Protein AF-A0A401GAH5-F1 (afdb_monomer_lite)

Radius of gyration: 29.58 Å; chains: 1; bounding box: 87×44×82 Å

Secondary structure (DSSP, 8-state):
----------------PPPPPPP------------------------------------------------------------------------HHHHHHHHHHHHHH-GGGGGGHHHHHHTT--SHHHHHHTTTS-HHHHHHHHHHTS---HHHHHHHHHHHHHHHHHHT-----

Organism: NCBI:txid139825

Foldseek 3Di:
DDDDDDDDDDDDPDDDDDDDDDDDDDDDDDDDDDDDDDDDDDDDDDDPDDDDDDDDDDDDDDDDDDDDDDDDDDDDDDDDPPPPPPVPPPPPPQDPQLLVQALVVCVVQPNVCNVLSVLCVQLVCRHPVSLLVLLVDDPVVSLCSCCPRSVDDPVVSVSSVVSNVVSVVVVVPPDDD

pLDDT: mean 72.67, std 20.19, range [45.38, 98.12]

Sequence (177 aa):
MHEEGHTPENNFRRKASLPADVQNPVKGSSTQSTASNTLASSLVRSSRIRRPSLKLRDGDPDHGQSTESLASNTSPSPGCSSCSRHPSSPTITSTSSDVRSLLDFLRSVCPLLMSAAGSMVEAGIKDEMCFRALAEWPARERDTLLLDEVRLTPFQLSLVRVVLGKMRKHENVIEID

Structure (mmCIF, N/CA/C/O backbone):
data_AF-A0A401GAH5-F1
#
_entry.id   AF-A0A401GAH5-F1
#
loop_
_atom_site.group_PDB
_atom_site.id
_atom_site.type_symbol
_atom_site.label_atom_id
_atom_site.label_alt_id
_atom_site.label_comp_id
_atom_site.label_asym_id
_atom_site.label_entity_id
_atom_site.label_seq_id
_atom_site.pdbx_PDB_ins_code
_atom_site.Cartn_x
_atom_site.Cartn_y
_atom_site.Cartn_z
_atom_site.occupancy
_atom_site.B_iso_or_equiv
_atom_site.auth_seq_id
_atom_site.auth_comp_id
_atom_site.auth_asym_id
_atom_site.auth_atom_id
_atom_site.pdbx_PDB_model_num
ATOM 1 N N . MET A 1 1 ? 54.421 -19.420 -6.456 1.00 53.44 1 MET A N 1
ATOM 2 C CA . MET A 1 1 ? 53.257 -19.048 -5.630 1.00 53.44 1 MET A CA 1
ATOM 3 C C . MET A 1 1 ? 52.068 -19.064 -6.569 1.00 5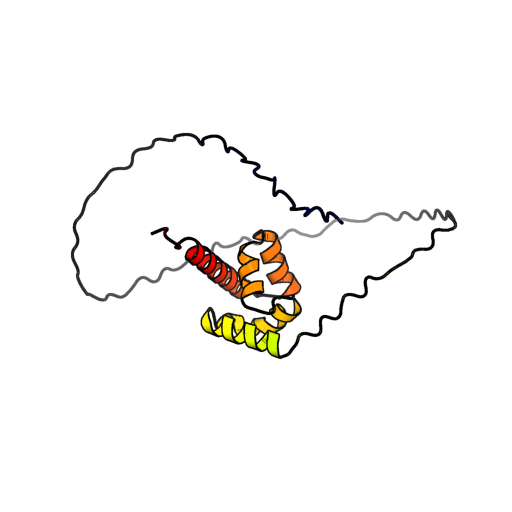3.44 1 MET A C 1
ATOM 5 O O . MET A 1 1 ? 51.957 -18.168 -7.390 1.00 53.44 1 MET A O 1
ATOM 9 N N . HIS A 1 2 ? 51.324 -20.168 -6.577 1.00 48.81 2 HIS A N 1
ATOM 10 C CA . HIS A 1 2 ? 50.132 -20.339 -7.405 1.00 48.81 2 HIS A CA 1
ATOM 11 C C . HIS A 1 2 ? 48.934 -20.025 -6.512 1.00 48.81 2 HIS A C 1
ATOM 13 O O . HIS A 1 2 ? 48.742 -20.719 -5.519 1.00 48.81 2 HIS A O 1
ATOM 19 N N . GLU A 1 3 ? 48.190 -18.966 -6.823 1.00 54.59 3 GLU A N 1
ATOM 20 C CA . GLU A 1 3 ? 46.896 -18.702 -6.194 1.00 54.59 3 GLU A CA 1
ATOM 21 C C . GLU A 1 3 ? 45.798 -19.190 -7.138 1.00 54.59 3 GLU A C 1
ATOM 23 O O . GLU A 1 3 ? 45.618 -18.673 -8.242 1.00 54.59 3 GLU A O 1
ATOM 28 N N . GLU A 1 4 ? 45.120 -20.252 -6.711 1.00 59.59 4 GLU A N 1
ATOM 29 C CA . GLU A 1 4 ? 43.974 -20.851 -7.382 1.00 59.59 4 GLU A CA 1
ATOM 30 C C . GLU A 1 4 ? 42.728 -19.981 -7.166 1.00 59.59 4 GLU A C 1
ATOM 32 O O . GLU A 1 4 ? 42.266 -19.780 -6.042 1.00 59.59 4 GLU A O 1
ATOM 37 N N . GLY A 1 5 ? 42.171 -19.470 -8.265 1.00 56.72 5 GLY A N 1
ATOM 38 C CA . GLY A 1 5 ? 40.905 -18.746 -8.279 1.00 56.72 5 GLY A CA 1
ATOM 39 C C . GLY A 1 5 ? 39.715 -19.693 -8.126 1.00 56.72 5 GLY A C 1
ATOM 40 O O . GLY A 1 5 ? 39.373 -20.426 -9.051 1.00 56.72 5 GLY A O 1
ATOM 41 N N . HIS A 1 6 ? 39.052 -19.640 -6.973 1.00 63.78 6 HIS A N 1
ATOM 42 C CA . HIS A 1 6 ? 37.753 -20.273 -6.753 1.00 63.78 6 HIS A CA 1
ATOM 43 C C . HIS A 1 6 ? 36.635 -19.391 -7.329 1.00 63.78 6 HIS A C 1
ATOM 45 O O . HIS A 1 6 ? 36.397 -18.282 -6.851 1.00 63.78 6 HIS A O 1
ATOM 51 N N . THR A 1 7 ? 35.917 -19.897 -8.332 1.00 64.00 7 THR A N 1
ATOM 52 C CA . THR A 1 7 ? 34.621 -19.354 -8.767 1.00 64.00 7 THR A CA 1
ATOM 53 C C . THR A 1 7 ? 33.501 -20.248 -8.223 1.00 64.00 7 THR A C 1
ATOM 55 O O . THR A 1 7 ? 33.612 -21.470 -8.319 1.00 64.00 7 THR A O 1
ATOM 58 N N . PRO A 1 8 ? 32.424 -19.700 -7.633 1.00 65.38 8 PRO A N 1
ATOM 59 C CA . PRO A 1 8 ? 31.271 -20.507 -7.255 1.00 65.38 8 PRO A CA 1
ATOM 60 C C . PRO A 1 8 ? 30.346 -20.721 -8.461 1.00 65.38 8 PRO A C 1
ATOM 62 O O . PRO A 1 8 ? 29.682 -19.797 -8.936 1.00 65.38 8 PRO A O 1
ATOM 65 N N . GLU A 1 9 ? 30.300 -21.965 -8.941 1.00 59.31 9 GLU A N 1
ATOM 66 C CA . GLU A 1 9 ? 29.310 -22.454 -9.900 1.00 59.31 9 GLU A CA 1
ATOM 67 C C . GLU A 1 9 ? 27.892 -22.374 -9.317 1.00 59.31 9 GLU A C 1
ATOM 69 O O . GLU A 1 9 ? 27.559 -22.956 -8.282 1.00 59.31 9 GLU A O 1
ATOM 74 N N . ASN A 1 10 ? 27.040 -21.648 -10.032 1.00 53.53 10 ASN A N 1
ATOM 75 C CA . ASN A 1 10 ? 25.633 -21.444 -9.744 1.00 53.53 10 ASN A CA 1
ATOM 76 C C . ASN A 1 10 ? 24.814 -22.625 -10.293 1.00 53.53 10 ASN A C 1
ATOM 78 O O . ASN A 1 10 ? 24.605 -22.737 -11.500 1.00 53.53 10 ASN A O 1
ATOM 82 N N . ASN A 1 11 ? 24.358 -23.515 -9.409 1.00 63.19 11 ASN A N 1
ATOM 83 C CA . ASN A 1 11 ? 23.659 -24.748 -9.774 1.00 63.19 11 ASN A CA 1
ATOM 84 C C . ASN A 1 11 ? 22.325 -24.898 -9.029 1.00 63.19 11 ASN A C 1
ATOM 86 O O . ASN A 1 11 ? 22.212 -25.722 -8.134 1.00 63.19 11 ASN A O 1
ATOM 90 N N . PHE A 1 12 ? 21.276 -24.160 -9.417 1.00 54.09 12 PHE A N 1
ATOM 91 C CA . PHE A 1 12 ? 19.893 -24.537 -9.070 1.00 54.09 12 PHE A CA 1
ATOM 92 C C . PHE A 1 12 ? 18.885 -24.193 -10.175 1.00 54.09 12 PHE A C 1
ATOM 94 O O . PHE A 1 12 ? 17.962 -23.401 -10.013 1.00 54.09 12 PHE A O 1
ATOM 101 N N . ARG A 1 13 ? 19.008 -24.883 -11.315 1.00 56.22 13 ARG A N 1
ATOM 102 C CA . ARG A 1 13 ? 17.948 -24.976 -12.329 1.00 56.22 13 ARG A CA 1
ATOM 103 C C . ARG A 1 13 ? 17.034 -26.167 -12.021 1.00 56.22 13 ARG A C 1
ATOM 105 O O . ARG A 1 13 ? 17.120 -27.203 -12.674 1.00 56.22 13 ARG A O 1
ATOM 112 N N . ARG A 1 14 ? 16.135 -26.041 -11.039 1.00 63.16 14 ARG A N 1
ATOM 113 C CA . ARG A 1 14 ? 15.022 -26.998 -10.885 1.00 63.16 14 ARG A CA 1
ATOM 114 C C . ARG A 1 14 ? 13.835 -26.528 -11.719 1.00 63.16 14 ARG A C 1
ATOM 116 O O . ARG A 1 14 ? 13.027 -25.718 -11.284 1.00 63.16 14 ARG A O 1
ATOM 123 N N . LYS A 1 15 ? 13.760 -27.051 -12.945 1.00 56.16 15 LYS A N 1
ATOM 124 C CA . LYS A 1 15 ? 12.550 -27.030 -13.770 1.00 56.16 15 LYS A CA 1
ATOM 125 C C . LYS A 1 15 ? 11.481 -27.880 -13.075 1.00 56.16 15 LYS A C 1
ATOM 127 O O . LYS A 1 15 ? 11.601 -29.101 -13.051 1.00 56.16 15 LYS A O 1
ATOM 132 N N . ALA A 1 16 ? 10.459 -27.246 -12.512 1.00 57.88 16 ALA A N 1
ATOM 133 C CA . ALA A 1 16 ? 9.223 -27.928 -12.154 1.00 57.88 16 ALA A CA 1
ATOM 134 C C . ALA A 1 16 ? 8.304 -27.906 -13.382 1.00 57.88 16 ALA A C 1
ATOM 136 O O . ALA A 1 16 ? 7.759 -26.867 -13.749 1.00 57.88 16 ALA A O 1
ATOM 137 N N . SER A 1 17 ? 8.200 -29.051 -14.053 1.00 57.88 17 SER A N 1
ATOM 138 C CA . SER A 1 17 ? 7.199 -29.302 -15.086 1.00 57.88 17 SER A CA 1
ATOM 139 C C . SER A 1 17 ? 5.815 -29.340 -14.438 1.00 57.88 17 SER A C 1
ATOM 141 O O . SER A 1 17 ? 5.566 -30.187 -13.581 1.00 57.88 17 SER A O 1
ATOM 143 N N . LEU A 1 18 ? 4.921 -28.437 -14.839 1.00 64.62 18 LEU A N 1
ATOM 144 C CA . LEU A 1 18 ? 3.500 -28.526 -14.507 1.00 64.62 18 LEU A CA 1
ATOM 145 C C . LEU A 1 18 ? 2.793 -29.451 -15.516 1.00 64.62 18 LEU A C 1
ATOM 147 O O . LEU A 1 18 ? 3.088 -29.369 -16.712 1.00 64.62 18 LEU A O 1
ATOM 151 N N . PRO A 1 19 ? 1.885 -30.334 -15.065 1.00 59.16 19 PRO A N 1
ATOM 152 C CA . PRO A 1 19 ? 1.077 -31.163 -15.948 1.00 59.16 19 PRO A CA 1
ATOM 153 C C . PRO A 1 19 ? 0.019 -30.332 -16.685 1.00 59.16 19 PRO A C 1
ATOM 155 O O . PRO A 1 19 ? -0.534 -29.374 -16.149 1.00 59.16 19 PRO A O 1
ATOM 158 N N . ALA A 1 20 ? -0.228 -30.731 -17.932 1.00 53.56 20 ALA A N 1
ATOM 159 C CA . ALA A 1 20 ? -1.193 -30.153 -18.854 1.00 53.56 20 ALA A CA 1
ATOM 160 C C . ALA A 1 20 ? -2.613 -30.143 -18.267 1.00 53.56 20 ALA A C 1
ATOM 162 O O . ALA A 1 20 ? -3.140 -31.191 -17.893 1.00 53.56 20 ALA A O 1
ATOM 163 N N . ASP A 1 21 ? -3.219 -28.956 -18.224 1.00 49.22 21 ASP A N 1
ATOM 164 C CA . ASP A 1 21 ? -4.623 -28.788 -17.870 1.00 49.22 21 ASP A CA 1
ATOM 165 C C . ASP A 1 21 ? -5.528 -29.099 -19.071 1.00 49.22 21 ASP A C 1
ATOM 167 O O . ASP A 1 21 ? -5.171 -28.954 -20.244 1.00 49.22 21 ASP A O 1
ATOM 171 N N . VAL A 1 22 ? -6.697 -29.598 -18.712 1.00 57.62 22 VAL A N 1
ATOM 172 C CA . VAL A 1 22 ? -7.688 -30.305 -19.502 1.00 57.62 22 VAL A CA 1
ATOM 173 C C . VAL A 1 22 ? -8.359 -29.372 -20.512 1.00 57.62 22 VAL A C 1
ATOM 175 O O . VAL A 1 22 ? -8.908 -28.324 -20.177 1.00 57.62 22 VAL A O 1
ATOM 178 N N . GLN A 1 23 ? -8.377 -29.810 -21.772 1.00 50.97 23 GLN A N 1
ATOM 179 C CA . GLN A 1 23 ? -9.252 -29.273 -22.811 1.00 50.97 23 GLN A CA 1
ATOM 180 C C . GLN A 1 23 ? -10.718 -29.395 -22.378 1.00 50.97 23 GLN A C 1
ATOM 182 O O . GLN A 1 23 ? -11.234 -30.500 -22.238 1.00 50.97 23 GLN A O 1
ATOM 187 N N . ASN A 1 24 ? -11.411 -28.264 -22.263 1.00 45.38 24 ASN A N 1
ATOM 188 C CA . ASN A 1 24 ? -12.870 -28.218 -22.269 1.00 45.38 24 ASN A CA 1
ATOM 189 C C . ASN A 1 24 ? -13.340 -27.408 -23.490 1.00 45.38 24 ASN A C 1
ATOM 191 O O . ASN A 1 24 ? -13.106 -26.198 -23.541 1.00 45.38 24 ASN A O 1
ATOM 195 N N . PRO A 1 25 ? -13.988 -28.037 -24.488 1.00 58.31 25 PRO A N 1
ATOM 196 C CA . PRO A 1 25 ? -14.529 -27.346 -25.645 1.00 58.31 25 PRO A CA 1
ATOM 197 C C . PRO A 1 25 ? -16.016 -27.051 -25.433 1.00 58.31 25 PRO A C 1
ATOM 199 O O . PRO A 1 25 ? -16.836 -27.964 -25.484 1.00 58.31 25 PRO A O 1
ATOM 202 N N . VAL A 1 26 ? -16.408 -25.782 -25.286 1.00 53.50 26 VAL A N 1
ATOM 203 C CA . VAL A 1 26 ? -17.809 -25.390 -25.519 1.00 53.50 26 VAL A CA 1
ATOM 204 C C . VAL A 1 26 ? -17.890 -24.080 -26.303 1.00 53.50 26 VAL A C 1
ATOM 206 O O . VAL A 1 26 ? -17.653 -22.990 -25.796 1.00 53.50 26 VAL A O 1
ATOM 209 N N . LYS A 1 27 ? -18.228 -24.272 -27.582 1.00 49.41 27 LYS A N 1
ATOM 210 C CA . LYS A 1 27 ? -18.967 -23.417 -28.525 1.00 49.41 27 LYS A CA 1
ATOM 211 C C . LYS A 1 27 ? -19.533 -22.098 -27.973 1.00 49.41 27 LYS A C 1
ATOM 213 O O . LYS A 1 27 ? -20.356 -22.103 -27.066 1.00 49.41 27 LYS A O 1
ATOM 218 N N . GLY A 1 28 ? -19.252 -21.011 -28.691 1.00 46.50 28 GLY A N 1
ATOM 219 C CA . GLY A 1 28 ? -19.957 -19.736 -28.545 1.00 46.50 28 GLY A CA 1
ATOM 220 C C . GLY A 1 28 ? -19.650 -18.749 -29.671 1.00 46.50 28 GLY A C 1
ATOM 221 O O . GLY A 1 28 ? -18.913 -17.800 -29.462 1.00 46.50 28 GLY A O 1
ATOM 222 N N . SER A 1 29 ? -20.179 -19.043 -30.862 1.00 49.19 29 SER A N 1
ATOM 223 C CA . SER A 1 29 ? -20.598 -18.124 -31.942 1.00 49.19 29 SER A CA 1
ATOM 224 C C . SER A 1 29 ? -19.886 -16.773 -32.139 1.00 49.19 29 SER A C 1
ATOM 226 O O . SER A 1 29 ? -20.055 -15.829 -31.371 1.00 49.19 29 SER A O 1
ATOM 228 N N . SER A 1 30 ? -19.253 -16.652 -33.309 1.00 48.69 30 SER A N 1
ATOM 229 C CA . SER A 1 30 ? -18.964 -15.401 -34.010 1.00 48.69 30 SER A CA 1
ATOM 230 C C . SER A 1 30 ? -20.207 -14.530 -34.221 1.00 48.69 30 SER A C 1
ATOM 232 O O . SER A 1 30 ? -21.203 -15.004 -34.759 1.00 48.69 30 SER A O 1
ATOM 234 N N . THR A 1 31 ? -20.067 -13.229 -33.973 1.00 51.38 31 THR A N 1
ATOM 235 C CA . THR A 1 31 ? -20.711 -12.180 -34.777 1.00 51.38 31 THR A CA 1
ATOM 236 C C . THR A 1 31 ? -19.722 -11.034 -34.966 1.00 51.38 31 THR A C 1
ATOM 238 O O . THR A 1 31 ? -19.349 -10.354 -34.012 1.00 51.38 31 THR A O 1
ATOM 241 N N . GLN A 1 32 ? -19.281 -10.861 -36.212 1.00 49.31 32 GLN A N 1
ATOM 242 C CA . GLN A 1 32 ? -18.689 -9.628 -36.724 1.00 49.31 32 GLN A CA 1
ATOM 243 C C . GLN A 1 32 ? -19.701 -8.485 -36.583 1.00 49.31 32 GLN A C 1
ATOM 245 O O . GLN A 1 32 ? -20.871 -8.686 -36.896 1.00 49.31 32 GLN A O 1
ATOM 250 N N . SER A 1 33 ? -19.247 -7.290 -36.201 1.00 47.84 33 SER A N 1
ATOM 251 C CA . SER A 1 33 ? -19.852 -6.046 -36.689 1.00 47.84 33 SER A CA 1
ATOM 252 C C . SER A 1 33 ? -18.918 -4.856 -36.453 1.00 47.84 33 SER A C 1
ATOM 254 O O . SER A 1 33 ? -18.750 -4.372 -35.339 1.00 47.84 33 SER A O 1
ATOM 256 N N . THR A 1 34 ? -18.251 -4.480 -37.541 1.00 46.50 34 THR A N 1
ATOM 257 C CA . THR A 1 34 ? -18.111 -3.135 -38.120 1.00 46.50 34 THR A CA 1
ATOM 258 C C . THR A 1 34 ? -18.152 -1.914 -37.190 1.00 46.50 34 THR A C 1
ATOM 260 O O . THR A 1 34 ? -19.144 -1.631 -36.525 1.00 46.50 34 THR A O 1
ATOM 263 N N . ALA A 1 35 ? -17.077 -1.127 -37.265 1.00 53.00 35 ALA A N 1
ATOM 264 C CA . ALA A 1 35 ? -16.922 0.203 -36.687 1.00 53.00 35 ALA A CA 1
ATOM 265 C C . ALA A 1 35 ? -18.004 1.204 -37.134 1.00 53.00 35 ALA A C 1
ATOM 267 O O . ALA A 1 35 ? -18.421 1.190 -38.291 1.00 53.00 35 ALA A O 1
ATOM 268 N N . SER A 1 36 ? -18.358 2.144 -36.250 1.00 51.91 36 SER A N 1
ATOM 269 C CA . SER A 1 36 ? -18.750 3.521 -36.597 1.00 51.91 36 SER A CA 1
ATOM 270 C C . SER A 1 36 ? -18.723 4.424 -35.361 1.00 51.91 36 SER A C 1
ATOM 272 O O . SER A 1 36 ? -19.307 4.116 -34.325 1.00 51.91 36 SER A O 1
ATOM 274 N N . ASN A 1 37 ? -18.034 5.555 -35.499 1.00 59.19 37 ASN A N 1
ATOM 275 C CA . ASN A 1 37 ? -18.006 6.669 -34.556 1.00 59.19 37 ASN A CA 1
ATOM 276 C C . ASN A 1 37 ? -19.375 7.360 -34.509 1.00 59.19 37 ASN A C 1
ATOM 278 O O . ASN A 1 37 ? -19.916 7.679 -35.564 1.00 59.19 37 ASN A O 1
ATOM 282 N N . THR A 1 38 ? -19.901 7.694 -33.327 1.00 48.78 38 THR A N 1
ATOM 283 C CA . THR A 1 38 ? -20.920 8.751 -33.172 1.00 48.78 38 THR A CA 1
ATOM 284 C C . THR A 1 38 ? -20.872 9.333 -31.756 1.00 48.78 38 THR A C 1
ATOM 286 O O . THR A 1 38 ? -21.022 8.623 -30.765 1.00 48.78 38 THR A O 1
ATOM 289 N N . LEU A 1 39 ? -20.649 10.646 -31.683 1.00 60.25 39 LEU A N 1
ATOM 290 C CA . LEU A 1 39 ? -20.852 11.501 -30.513 1.00 60.25 39 LEU A CA 1
ATOM 291 C C . LEU A 1 39 ? -22.355 11.616 -30.216 1.00 60.25 39 LEU A C 1
ATOM 293 O O . LEU A 1 39 ? -23.090 12.005 -31.117 1.00 60.25 39 LEU A O 1
ATOM 297 N N . ALA A 1 40 ? -22.798 11.369 -28.979 1.00 45.72 40 ALA A N 1
ATOM 298 C CA . ALA A 1 40 ? -23.961 12.037 -28.377 1.00 45.72 40 ALA A CA 1
ATOM 299 C C . ALA A 1 40 ? -24.167 11.619 -26.912 1.00 45.72 40 ALA A C 1
ATOM 301 O O . ALA A 1 40 ? -24.182 10.443 -26.557 1.00 45.72 40 ALA A O 1
ATOM 302 N N . SER A 1 41 ? -24.365 12.630 -26.078 1.00 55.12 41 SER A N 1
ATOM 303 C CA . SER A 1 41 ? -24.761 12.594 -24.676 1.00 55.12 41 SER A CA 1
ATOM 304 C C . SER A 1 41 ? -26.156 11.984 -24.453 1.00 55.12 41 SER A C 1
ATOM 306 O O . SER A 1 41 ? -27.096 12.370 -25.136 1.00 55.12 41 SER A O 1
ATOM 308 N N . SER A 1 42 ? -26.333 11.160 -23.412 1.00 48.97 42 SER A N 1
ATOM 309 C CA . SER A 1 42 ? -27.554 11.108 -22.573 1.00 48.97 42 SER A CA 1
ATOM 310 C C . SER A 1 42 ? -27.255 10.262 -21.326 1.00 48.97 42 SER A C 1
ATOM 312 O O . SER A 1 42 ? -26.867 9.105 -21.438 1.00 48.97 42 SER A O 1
ATOM 314 N N . LEU A 1 43 ? -27.176 10.842 -20.131 1.00 53.25 43 LEU A N 1
ATOM 315 C CA . LEU A 1 43 ? -28.289 11.039 -19.196 1.00 53.25 43 LEU A CA 1
ATOM 316 C C . LEU A 1 43 ? -29.097 9.758 -18.882 1.00 53.25 43 LEU A C 1
ATOM 318 O O . LEU A 1 43 ? -29.752 9.182 -19.740 1.00 53.25 43 LEU A O 1
ATOM 322 N N . VAL A 1 44 ? -29.138 9.447 -17.580 1.00 52.34 44 VAL A N 1
ATOM 323 C CA . VAL A 1 44 ? -30.083 8.567 -16.866 1.00 52.34 44 VAL A CA 1
ATOM 324 C C . VAL A 1 44 ? -29.834 7.052 -16.940 1.00 52.34 44 VAL A C 1
ATOM 326 O O . VAL A 1 44 ? -30.307 6.364 -17.837 1.00 52.34 44 VAL A O 1
ATOM 329 N N . ARG A 1 45 ? -29.296 6.488 -15.846 1.00 49.81 45 ARG A N 1
ATOM 330 C CA . ARG A 1 45 ? -29.992 5.395 -15.136 1.00 49.81 45 ARG A CA 1
ATOM 331 C C . ARG A 1 45 ? -29.486 5.203 -13.708 1.00 49.81 45 ARG A C 1
ATOM 333 O O . ARG A 1 45 ? -28.487 4.550 -13.427 1.00 49.81 45 ARG A O 1
ATOM 340 N N . SER A 1 46 ? -30.263 5.794 -12.806 1.00 50.59 46 SER A N 1
ATOM 341 C CA . SER A 1 46 ? -30.297 5.530 -11.373 1.00 50.59 46 SER A CA 1
ATOM 342 C C . SER A 1 46 ? -30.455 4.026 -11.121 1.00 50.59 46 SER A C 1
ATOM 344 O O . SER A 1 46 ? -31.528 3.461 -11.330 1.00 50.59 46 SER A O 1
ATOM 346 N N . SER A 1 47 ? -29.380 3.369 -10.690 1.00 53.44 47 SER A N 1
ATOM 347 C CA . SER A 1 47 ? -29.431 1.981 -10.237 1.00 53.44 47 SER A CA 1
ATOM 348 C C . SER A 1 47 ? -29.602 1.977 -8.723 1.00 53.44 47 SER A C 1
ATOM 350 O O . SER A 1 47 ? -28.642 2.104 -7.967 1.00 53.44 47 SER A O 1
ATOM 352 N N . ARG A 1 48 ? -30.862 1.867 -8.279 1.00 54.03 48 ARG A N 1
ATOM 353 C CA . ARG A 1 48 ? -31.212 1.537 -6.892 1.00 54.03 48 ARG A CA 1
ATOM 354 C C . ARG A 1 48 ? -30.644 0.157 -6.575 1.00 54.03 48 ARG A C 1
ATOM 356 O O . ARG A 1 48 ? -31.243 -0.858 -6.928 1.00 54.03 48 ARG A O 1
ATOM 363 N N . ILE A 1 49 ? -29.501 0.115 -5.900 1.00 61.00 49 ILE A N 1
ATOM 364 C CA . ILE A 1 49 ? -28.986 -1.119 -5.312 1.00 61.00 49 ILE A CA 1
ATOM 365 C C . ILE A 1 49 ? -29.921 -1.481 -4.155 1.00 61.00 49 ILE A C 1
ATOM 367 O O . ILE A 1 49 ? -29.945 -0.832 -3.109 1.00 61.00 49 ILE A O 1
ATOM 371 N N . ARG A 1 50 ? -30.744 -2.505 -4.396 1.00 56.41 50 ARG A N 1
ATOM 372 C CA . ARG A 1 50 ? -31.551 -3.198 -3.393 1.00 56.41 50 ARG A CA 1
ATOM 373 C C . ARG A 1 50 ? -30.615 -3.736 -2.310 1.00 56.41 50 ARG A C 1
ATOM 375 O O . ARG A 1 50 ? -29.849 -4.661 -2.562 1.00 56.41 50 ARG A O 1
ATOM 382 N N . ARG A 1 51 ? -30.680 -3.157 -1.111 1.00 63.41 51 ARG A N 1
ATOM 383 C CA . ARG A 1 51 ? -30.075 -3.738 0.092 1.00 63.41 51 ARG A CA 1
ATOM 384 C C . ARG A 1 51 ? -30.832 -5.025 0.452 1.00 63.41 51 ARG A C 1
ATOM 386 O O . ARG A 1 51 ? -32.057 -4.964 0.555 1.00 63.41 51 ARG A O 1
ATOM 393 N N . PRO A 1 52 ? -30.160 -6.168 0.659 1.00 59.88 52 PRO A N 1
ATOM 394 C CA . PRO A 1 52 ? -30.795 -7.317 1.286 1.00 59.88 52 PRO A CA 1
ATOM 395 C C . PRO A 1 52 ? -31.046 -7.016 2.771 1.00 59.88 52 PRO A C 1
ATOM 397 O O . PRO A 1 52 ? -30.124 -6.680 3.513 1.00 59.88 52 PRO A O 1
ATOM 400 N N . SER A 1 53 ? -32.309 -7.114 3.193 1.00 60.22 53 SER A N 1
ATOM 401 C CA . SER A 1 53 ? -32.711 -7.073 4.602 1.00 60.22 53 SER A CA 1
ATOM 402 C C . SER A 1 53 ? -32.151 -8.292 5.333 1.00 60.22 53 SER A C 1
ATOM 404 O O . SER A 1 53 ? -32.587 -9.417 5.090 1.00 60.22 53 SER A O 1
ATOM 406 N N . LEU A 1 54 ? -31.199 -8.074 6.239 1.00 64.81 54 LEU A N 1
ATOM 407 C CA . LEU A 1 54 ? -30.765 -9.089 7.193 1.00 64.81 54 LEU A CA 1
ATOM 408 C C . LEU A 1 54 ? -31.819 -9.187 8.301 1.00 64.81 54 LEU A C 1
ATOM 410 O O . LEU A 1 54 ? -32.082 -8.218 9.010 1.00 64.81 54 LEU A O 1
ATOM 414 N N . LYS A 1 55 ? -32.452 -10.358 8.413 1.00 63.03 55 LYS A N 1
ATOM 415 C CA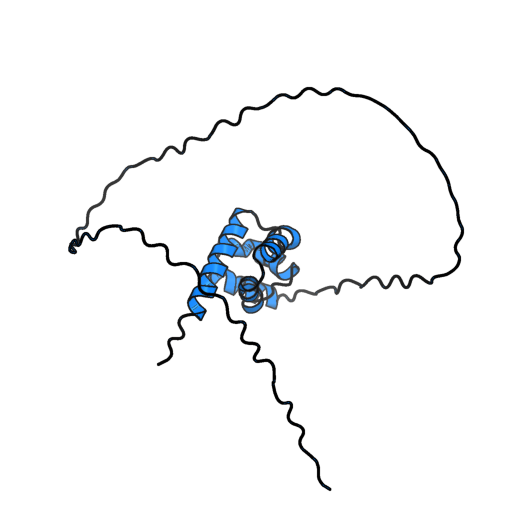 . LYS A 1 55 ? -33.329 -10.707 9.531 1.00 63.03 55 LYS A CA 1
ATOM 416 C C . LYS A 1 55 ? -32.477 -10.840 10.796 1.00 63.03 55 LYS A C 1
ATOM 418 O O . LYS A 1 55 ? -31.655 -11.748 10.884 1.00 63.03 55 LYS A O 1
ATOM 423 N N . LEU A 1 56 ? -32.693 -9.934 11.747 1.00 54.94 56 LEU A N 1
ATOM 424 C CA . LEU A 1 56 ? -32.292 -10.083 13.145 1.00 54.94 56 LEU A CA 1
ATOM 425 C C . LEU A 1 56 ? -32.954 -11.345 13.700 1.00 54.94 56 LEU A C 1
ATOM 427 O O . LEU A 1 56 ? -34.175 -11.494 13.642 1.00 54.94 56 LEU A O 1
ATOM 431 N N . ARG A 1 57 ? -32.129 -12.275 14.173 1.00 62.50 57 ARG A N 1
ATOM 432 C CA . ARG A 1 57 ? -32.564 -13.441 14.927 1.00 62.50 57 ARG A CA 1
ATOM 433 C C . ARG A 1 57 ? -32.285 -13.127 16.394 1.00 62.50 57 ARG A C 1
ATOM 435 O O . ARG A 1 57 ? -31.138 -13.208 16.818 1.00 62.50 57 ARG A O 1
ATOM 442 N N . ASP A 1 58 ? -33.330 -12.732 17.112 1.00 56.19 58 ASP A N 1
ATOM 443 C CA . ASP A 1 58 ? -33.365 -12.729 18.574 1.00 56.19 58 ASP A CA 1
ATOM 444 C C . ASP A 1 58 ? -33.157 -14.169 19.059 1.00 56.19 58 ASP A C 1
ATOM 446 O O . ASP A 1 58 ? -33.918 -15.079 18.717 1.00 56.19 58 ASP A O 1
ATOM 450 N N . GLY A 1 59 ? -32.055 -14.384 19.770 1.00 64.12 59 GLY A N 1
ATOM 451 C CA . GLY A 1 59 ? -31.711 -15.626 20.445 1.00 64.12 59 GLY A CA 1
ATOM 452 C C . GLY A 1 59 ? -31.462 -15.299 21.907 1.00 64.12 59 GLY A C 1
ATOM 453 O O . GLY A 1 59 ? -30.436 -14.712 22.237 1.00 64.12 59 GLY A O 1
ATOM 454 N N . ASP A 1 60 ? -32.462 -15.633 22.711 1.00 50.09 60 ASP A N 1
ATOM 455 C CA . ASP A 1 60 ? -32.598 -15.435 24.151 1.00 50.09 60 ASP A CA 1
ATOM 456 C C . ASP A 1 60 ? -31.464 -16.097 24.977 1.00 50.09 60 ASP A C 1
ATOM 458 O O . ASP A 1 60 ? -30.883 -17.090 24.515 1.00 50.09 60 ASP A O 1
ATOM 462 N N . PRO A 1 61 ? -31.122 -15.565 26.170 1.00 68.31 61 PRO A N 1
ATOM 463 C CA . PRO A 1 61 ? -30.006 -16.008 26.994 1.00 68.31 61 PRO A CA 1
ATOM 464 C C . PRO A 1 61 ? -30.481 -16.897 28.150 1.00 68.31 61 PRO A C 1
ATOM 466 O O . PRO A 1 61 ? -31.073 -16.383 29.089 1.00 68.31 61 PRO A O 1
ATOM 469 N N . ASP A 1 62 ? -30.147 -18.190 28.169 1.00 55.47 62 ASP A N 1
ATOM 470 C CA . ASP A 1 62 ? -30.221 -18.949 29.424 1.00 55.47 62 ASP A CA 1
ATOM 471 C C . ASP A 1 62 ? -29.419 -20.261 29.401 1.00 55.47 62 ASP A C 1
ATOM 473 O O . ASP A 1 62 ? -29.598 -21.081 28.503 1.00 55.47 62 ASP A O 1
ATOM 477 N N . HIS A 1 63 ? -28.563 -20.419 30.417 1.00 56.47 63 HIS A N 1
ATOM 478 C CA . HIS A 1 63 ? -27.937 -21.623 31.001 1.00 56.47 63 HIS A CA 1
ATOM 479 C C . HIS A 1 63 ? -26.452 -21.341 31.284 1.00 56.47 63 HIS A C 1
ATOM 481 O O . HIS A 1 63 ? -25.667 -21.096 30.377 1.00 56.47 63 HIS A O 1
ATOM 487 N N . GLY A 1 64 ? -25.953 -21.344 32.516 1.00 50.56 64 GLY A N 1
ATOM 488 C CA . GLY A 1 64 ? -26.436 -22.071 33.682 1.00 50.56 64 GLY A CA 1
ATOM 489 C C . GLY A 1 64 ? -25.304 -22.949 34.211 1.00 50.56 64 GLY A C 1
ATOM 490 O O . GLY A 1 64 ? -25.211 -24.100 33.824 1.00 50.56 64 GLY A O 1
ATOM 491 N N . GLN A 1 65 ? -24.488 -22.352 35.088 1.00 52.34 65 GLN A N 1
ATOM 492 C CA . GLN A 1 65 ? -23.736 -22.942 36.209 1.00 52.34 65 GLN A CA 1
ATOM 493 C C . GLN A 1 65 ? -22.703 -24.072 35.999 1.00 52.34 65 GLN A C 1
ATOM 495 O O . GLN A 1 65 ? -22.840 -24.963 35.170 1.00 52.34 65 GLN A O 1
ATOM 500 N N . SER A 1 66 ? -21.752 -24.056 36.946 1.00 46.12 66 SER A N 1
ATOM 501 C CA . SER A 1 66 ? -20.928 -25.175 37.436 1.00 46.12 66 SER A CA 1
ATOM 502 C C . SER A 1 66 ? -19.658 -25.478 36.631 1.00 46.12 66 SER A C 1
ATOM 504 O O . SER A 1 66 ? -19.678 -25.538 35.414 1.00 46.12 66 SER A O 1
ATOM 506 N N . THR A 1 67 ? -18.480 -25.688 37.215 1.00 48.91 67 THR A N 1
ATOM 507 C CA . THR A 1 67 ? -18.068 -25.824 38.619 1.00 48.91 67 THR A CA 1
ATOM 508 C C . THR A 1 67 ? -16.554 -25.653 38.685 1.00 48.91 67 THR A C 1
ATOM 510 O O . THR A 1 67 ? -15.824 -25.873 37.720 1.00 48.91 67 THR A O 1
ATOM 513 N N . GLU A 1 68 ? -16.121 -25.277 39.871 1.00 56.41 68 GLU A N 1
ATOM 514 C CA . GLU A 1 68 ? -14.761 -25.133 40.352 1.00 56.41 68 GLU A CA 1
ATOM 515 C C . GLU A 1 68 ? -13.933 -26.416 40.148 1.00 56.41 68 GLU A C 1
ATOM 517 O O . GLU A 1 68 ? -14.420 -27.535 40.304 1.00 56.41 68 GLU A O 1
ATOM 522 N N . SER A 1 69 ? -12.640 -26.265 39.861 1.00 52.03 69 SER A N 1
ATOM 523 C CA . SER A 1 69 ? -11.650 -27.298 40.176 1.00 52.03 69 SER A CA 1
ATOM 524 C C . SER A 1 69 ? -10.319 -26.655 40.532 1.00 52.03 69 SER A C 1
ATOM 526 O O . SER A 1 69 ? -9.493 -26.320 39.685 1.00 52.03 69 SER A O 1
ATOM 528 N N . LEU A 1 70 ? -10.159 -26.480 41.842 1.00 62.34 70 LEU A N 1
ATOM 529 C CA . LEU A 1 70 ? -8.889 -26.372 42.540 1.00 62.34 70 LEU A CA 1
ATOM 530 C C . LEU A 1 70 ? -8.165 -27.720 42.454 1.00 62.34 70 LEU A C 1
ATOM 532 O O . LEU A 1 70 ? -8.665 -28.720 42.962 1.00 62.34 70 LEU A O 1
ATOM 536 N N . ALA A 1 71 ? -6.964 -27.732 41.887 1.00 53.84 71 ALA A N 1
ATOM 537 C CA . ALA A 1 71 ? -5.956 -28.730 42.221 1.00 53.84 71 ALA A CA 1
ATOM 538 C C . ALA A 1 71 ? -4.562 -28.126 42.041 1.00 53.84 71 ALA A C 1
ATOM 540 O O . ALA A 1 71 ? -4.002 -28.059 40.948 1.00 53.84 71 ALA A O 1
ATOM 541 N N . SER A 1 72 ? -4.022 -27.666 43.164 1.00 51.72 72 SER A N 1
ATOM 542 C CA . SER A 1 72 ? -2.613 -27.377 43.371 1.00 51.72 72 SER A CA 1
ATOM 543 C C . SER A 1 72 ? -1.795 -28.648 43.150 1.00 51.72 72 SER A C 1
ATOM 545 O O . SER A 1 72 ? -1.992 -29.619 43.868 1.00 51.72 72 SER A O 1
ATOM 547 N N . ASN A 1 73 ? -0.841 -28.621 42.221 1.00 50.69 73 ASN A N 1
ATOM 548 C CA . ASN A 1 73 ? 0.302 -29.531 42.238 1.00 50.69 73 ASN A CA 1
ATOM 549 C C . ASN A 1 73 ? 1.572 -28.713 41.997 1.00 50.69 73 ASN A C 1
ATOM 551 O O . ASN A 1 73 ? 2.002 -28.461 40.874 1.00 50.69 73 ASN A O 1
ATOM 555 N N . THR A 1 74 ? 2.146 -28.264 43.108 1.00 53.75 74 THR A N 1
ATOM 556 C CA . THR A 1 74 ? 3.505 -27.742 43.221 1.00 53.75 74 THR A CA 1
ATOM 557 C C . THR A 1 74 ? 4.507 -28.870 42.993 1.00 53.75 74 THR A C 1
ATOM 559 O O . THR A 1 74 ? 4.604 -29.785 43.809 1.00 53.75 74 THR A O 1
ATOM 562 N N . SER A 1 75 ? 5.287 -28.777 41.917 1.00 58.94 75 SER A N 1
ATOM 563 C CA . SER A 1 75 ? 6.503 -29.568 41.717 1.00 58.94 75 SER A CA 1
ATOM 564 C C . SER A 1 75 ? 7.677 -28.601 41.518 1.00 58.94 75 SER A C 1
ATOM 566 O O . SER A 1 75 ? 7.636 -27.804 40.578 1.00 58.94 75 SER A O 1
ATOM 568 N N . PRO A 1 76 ? 8.695 -28.586 42.399 1.00 61.16 76 PRO A N 1
ATOM 569 C CA . PRO A 1 76 ? 9.860 -27.735 42.222 1.00 61.16 76 PRO A CA 1
ATOM 570 C C . PRO A 1 76 ? 10.878 -28.453 41.328 1.00 61.16 76 PRO A C 1
ATOM 572 O O . PRO A 1 76 ? 11.595 -29.345 41.777 1.00 61.16 76 PRO A O 1
ATOM 575 N N . SER A 1 77 ? 10.955 -28.064 40.055 1.00 53.56 77 SER A N 1
ATOM 576 C CA . SER A 1 77 ? 12.091 -28.418 39.197 1.00 53.56 77 SER A CA 1
ATOM 577 C C . SER A 1 77 ? 13.166 -27.328 39.283 1.00 53.56 77 SE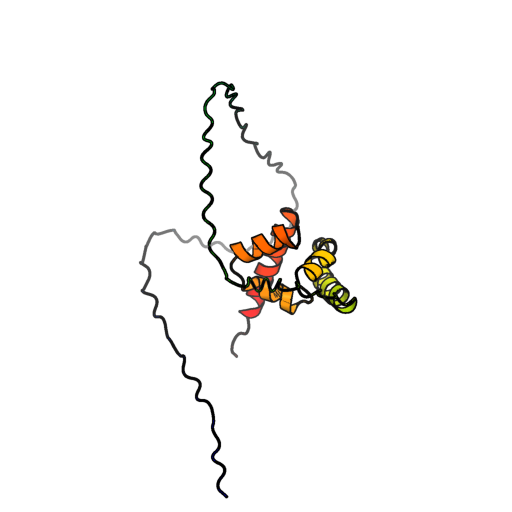R A C 1
ATOM 579 O O . SER A 1 77 ? 12.866 -26.160 39.025 1.00 53.56 77 SER A O 1
ATOM 581 N N . PRO A 1 78 ? 14.414 -27.674 39.642 1.00 58.59 78 PRO A N 1
ATOM 582 C CA . PRO A 1 78 ? 15.513 -26.728 39.687 1.00 58.59 78 PRO A CA 1
ATOM 583 C C . PRO A 1 78 ? 16.134 -26.557 38.297 1.00 58.59 78 PRO A C 1
ATOM 585 O O . PRO A 1 78 ? 16.411 -27.528 37.599 1.00 58.59 78 PRO A O 1
ATOM 588 N N . GLY A 1 79 ? 16.432 -25.306 37.952 1.00 56.84 79 GLY A N 1
ATOM 589 C CA . GLY A 1 79 ? 17.556 -24.976 37.081 1.00 56.84 79 GLY A CA 1
ATOM 590 C C . GLY A 1 79 ? 17.345 -25.181 35.584 1.00 56.84 79 GLY A C 1
ATOM 591 O O . GLY A 1 79 ? 17.857 -26.123 34.992 1.00 56.84 79 GLY A O 1
ATOM 592 N N . CYS A 1 80 ? 16.773 -24.176 34.931 1.00 45.78 80 CYS A N 1
ATOM 593 C CA . CYS A 1 80 ? 17.349 -23.735 33.670 1.00 45.78 80 CYS A CA 1
ATOM 594 C C . CYS A 1 80 ? 17.352 -22.213 33.687 1.00 45.78 80 CYS A C 1
ATOM 596 O O . CYS A 1 80 ? 16.297 -21.587 33.782 1.00 45.78 80 CYS A O 1
ATOM 598 N N . SER A 1 81 ? 18.552 -21.634 33.682 1.00 52.84 81 SER A N 1
ATOM 599 C CA . SER A 1 81 ? 18.776 -20.209 33.486 1.00 52.84 81 SER A CA 1
ATOM 600 C C . SER A 1 81 ? 18.075 -19.796 32.200 1.00 52.84 81 SER A C 1
ATOM 602 O O . SER A 1 81 ? 18.605 -19.970 31.104 1.00 52.84 81 SER A O 1
ATOM 604 N N . SER A 1 82 ? 16.855 -19.282 32.352 1.00 48.69 82 SER A N 1
ATOM 605 C CA . SER A 1 82 ? 16.120 -18.625 31.289 1.00 48.69 82 SER A CA 1
ATOM 606 C C . SER A 1 82 ? 16.905 -17.374 30.955 1.00 48.69 82 SER A C 1
ATOM 608 O O . SER A 1 82 ? 16.749 -16.317 31.567 1.00 48.69 82 SER A O 1
ATOM 610 N N . CYS A 1 83 ? 17.799 -17.513 29.986 1.00 50.09 83 CYS A N 1
ATOM 611 C CA . CYS A 1 83 ? 18.286 -16.416 29.186 1.00 50.09 83 CYS A CA 1
ATOM 612 C C . CYS A 1 83 ? 17.067 -15.856 28.445 1.00 50.09 83 CYS A C 1
ATOM 614 O O . CYS A 1 83 ? 16.917 -16.086 27.246 1.00 50.09 83 CYS A O 1
ATOM 616 N N . SER A 1 84 ? 16.188 -15.135 29.148 1.00 49.09 84 SER A N 1
ATOM 617 C CA . SER A 1 84 ? 15.221 -14.222 28.551 1.00 49.09 84 SER A CA 1
ATOM 618 C C . SER A 1 84 ? 16.026 -13.097 27.915 1.00 49.09 84 SER A C 1
ATOM 620 O O . SER A 1 84 ? 16.068 -11.969 28.398 1.00 49.09 84 SER A O 1
ATOM 622 N N . ARG A 1 85 ? 16.726 -13.422 26.823 1.00 50.78 85 ARG A N 1
ATOM 623 C CA . ARG A 1 85 ? 17.119 -12.457 25.814 1.00 50.78 85 ARG A CA 1
ATOM 624 C C . ARG A 1 85 ? 15.800 -12.016 25.217 1.00 50.78 85 ARG A C 1
ATOM 626 O O . ARG A 1 85 ? 15.345 -12.589 24.236 1.00 50.78 85 ARG A O 1
ATOM 633 N N . HIS A 1 86 ? 15.158 -11.046 25.864 1.00 51.69 86 HIS A N 1
ATOM 634 C CA . HIS A 1 86 ? 14.248 -10.171 25.157 1.00 51.69 86 HIS A CA 1
ATOM 635 C C . HIS A 1 86 ? 15.025 -9.729 23.917 1.00 51.69 86 HIS A C 1
ATOM 637 O O . HIS A 1 86 ? 16.082 -9.108 24.080 1.00 51.69 86 HIS A O 1
ATOM 643 N N . PRO A 1 87 ? 14.598 -10.090 22.696 1.00 61.78 87 PRO A N 1
ATOM 644 C CA . PRO A 1 87 ? 15.075 -9.363 21.548 1.00 61.78 87 PRO A CA 1
ATOM 645 C C . PRO A 1 87 ? 14.549 -7.953 21.781 1.00 61.78 87 PRO A C 1
ATOM 647 O O . PRO A 1 87 ? 13.354 -7.695 21.638 1.00 61.78 87 PRO A O 1
ATOM 650 N N . SER A 1 88 ? 15.420 -7.072 22.275 1.00 59.56 88 SER A N 1
ATOM 651 C CA . SER A 1 88 ? 15.180 -5.640 22.286 1.00 59.56 88 SER A CA 1
ATOM 652 C C . SER A 1 88 ? 14.764 -5.322 20.865 1.00 59.56 88 SER A C 1
ATOM 654 O O . SER A 1 88 ? 15.582 -5.441 19.951 1.00 59.56 88 SER A O 1
ATOM 656 N N . SER A 1 89 ? 13.467 -5.078 20.667 1.00 58.78 89 SER A N 1
ATOM 657 C CA . SER A 1 89 ? 12.948 -4.781 19.342 1.00 58.78 89 SER A CA 1
ATOM 658 C C . SER A 1 89 ? 13.783 -3.615 18.839 1.00 58.78 89 SER A C 1
ATOM 660 O O . SER A 1 89 ? 13.916 -2.635 19.578 1.00 58.78 89 SER A O 1
ATOM 662 N N . PRO A 1 90 ? 14.460 -3.753 17.688 1.00 64.44 90 PRO A N 1
ATOM 663 C CA . PRO A 1 90 ? 15.326 -2.698 17.206 1.00 64.44 90 PRO A CA 1
ATOM 664 C C . PRO A 1 90 ? 14.470 -1.442 17.113 1.00 64.44 90 PRO A C 1
ATOM 666 O O . PRO A 1 90 ? 13.476 -1.425 16.392 1.00 64.44 90 PRO A O 1
ATOM 669 N N . THR A 1 91 ? 14.811 -0.416 17.892 1.00 64.38 91 THR A N 1
ATOM 670 C CA . THR A 1 91 ? 14.174 0.890 17.771 1.00 64.38 91 THR A CA 1
ATOM 671 C C . THR A 1 91 ? 14.574 1.422 16.407 1.00 64.38 91 THR A C 1
ATOM 673 O O . THR A 1 91 ? 15.672 1.947 16.232 1.00 64.38 91 THR A O 1
ATOM 676 N N . ILE A 1 92 ? 13.721 1.200 15.411 1.00 65.00 92 ILE A N 1
ATOM 677 C CA . ILE A 1 92 ? 13.941 1.689 14.059 1.00 65.00 92 ILE A CA 1
ATOM 678 C C . ILE A 1 92 ? 13.699 3.194 14.129 1.00 65.00 92 ILE A C 1
ATOM 680 O O . ILE A 1 92 ? 12.563 3.658 14.149 1.00 65.00 92 ILE A O 1
ATOM 684 N N . THR A 1 93 ? 14.770 3.972 14.237 1.00 72.94 93 THR A N 1
ATOM 685 C CA . THR A 1 93 ? 14.699 5.424 14.100 1.00 72.94 93 THR A CA 1
ATOM 686 C C . THR A 1 93 ? 14.397 5.742 12.643 1.00 72.94 93 THR A C 1
ATOM 688 O O . THR A 1 93 ? 15.285 5.772 11.793 1.00 72.94 93 THR A O 1
ATOM 691 N N . SER A 1 94 ? 13.114 5.931 12.341 1.00 75.38 94 SER A N 1
ATOM 692 C CA . SER A 1 94 ? 12.653 6.407 11.040 1.00 75.38 94 SER A CA 1
ATOM 693 C C . SER A 1 94 ? 13.288 7.760 10.746 1.00 75.38 94 SER A C 1
ATOM 695 O O . SER A 1 94 ? 13.154 8.705 11.528 1.00 75.38 94 SER A O 1
ATOM 697 N N . THR A 1 95 ? 14.013 7.861 9.634 1.00 81.44 95 THR A N 1
ATOM 698 C CA . THR A 1 95 ? 14.634 9.128 9.253 1.00 81.44 95 THR A CA 1
ATOM 699 C C . THR A 1 95 ? 13.600 10.011 8.559 1.00 81.44 95 THR A C 1
ATOM 701 O O . THR A 1 95 ? 12.700 9.530 7.869 1.00 81.44 95 THR A O 1
ATOM 704 N N . SER A 1 96 ? 13.708 11.332 8.717 1.00 82.12 96 SER A N 1
ATOM 705 C CA . SER A 1 96 ? 12.788 12.266 8.050 1.00 82.12 96 SER A CA 1
ATOM 706 C C . SER A 1 96 ? 12.882 12.210 6.517 1.00 82.12 96 SER A C 1
ATOM 708 O O . SER A 1 96 ? 11.937 12.607 5.833 1.00 82.12 96 SER A O 1
ATOM 710 N N . SER A 1 97 ? 13.993 11.700 5.973 1.00 89.00 97 SER A N 1
ATOM 711 C CA . SER A 1 97 ? 14.181 11.429 4.545 1.00 89.00 97 SER A CA 1
ATOM 712 C C . SER A 1 97 ? 13.308 10.286 4.035 1.00 89.00 97 SER A C 1
ATOM 714 O O . SER A 1 97 ? 12.726 10.437 2.962 1.00 89.00 97 SER A O 1
ATOM 716 N N . ASP A 1 98 ? 13.160 9.204 4.806 1.00 88.12 98 ASP A N 1
ATOM 717 C CA . ASP A 1 98 ? 12.362 8.030 4.414 1.00 88.12 98 ASP A CA 1
ATOM 718 C C . ASP A 1 98 ? 10.906 8.444 4.160 1.00 88.12 98 ASP A C 1
ATOM 720 O O . ASP A 1 98 ? 10.339 8.232 3.089 1.00 88.12 98 ASP A O 1
ATOM 724 N N . VAL A 1 99 ? 10.332 9.182 5.115 1.00 89.81 99 VAL A N 1
ATOM 725 C CA . VAL A 1 99 ? 8.952 9.678 5.024 1.00 89.81 99 VAL A CA 1
ATOM 726 C C . VAL A 1 99 ? 8.750 10.571 3.798 1.00 89.81 99 VAL A C 1
ATOM 728 O O . VAL A 1 99 ? 7.720 10.472 3.135 1.00 89.81 99 VAL A O 1
ATOM 731 N N . ARG A 1 100 ? 9.718 11.437 3.468 1.00 93.25 100 ARG A N 1
ATOM 732 C CA . ARG A 1 100 ? 9.622 12.326 2.297 1.00 93.25 100 ARG A CA 1
ATOM 733 C C . ARG A 1 100 ? 9.662 11.549 0.984 1.00 93.25 100 ARG A C 1
ATOM 735 O O . ARG A 1 100 ? 8.815 11.797 0.133 1.00 93.25 100 ARG A O 1
ATOM 742 N N . SER A 1 101 ? 10.586 10.596 0.852 1.00 94.31 101 SER A N 1
ATOM 743 C CA . SER A 1 101 ? 10.698 9.761 -0.350 1.00 94.31 101 SER A CA 1
ATOM 744 C C . SER A 1 101 ? 9.406 8.986 -0.612 1.00 94.31 101 SER A C 1
ATOM 746 O O . SER A 1 101 ? 8.854 9.050 -1.713 1.00 94.31 101 SER A O 1
ATOM 748 N N . LEU A 1 102 ? 8.858 8.341 0.424 1.00 95.94 102 LEU A N 1
ATOM 749 C CA . LEU A 1 102 ? 7.590 7.628 0.308 1.00 95.94 102 LEU A CA 1
ATOM 750 C C . LEU A 1 102 ? 6.418 8.571 0.002 1.00 95.94 102 LEU A C 1
ATOM 752 O O . LEU A 1 102 ? 5.561 8.235 -0.812 1.00 95.94 102 LEU A O 1
ATOM 756 N N . LEU A 1 103 ? 6.361 9.752 0.624 1.00 96.50 103 LEU A N 1
ATOM 757 C CA . LEU A 1 103 ? 5.304 10.733 0.362 1.00 96.50 103 LEU A CA 1
ATOM 758 C C . LEU A 1 103 ? 5.307 11.223 -1.086 1.00 96.50 103 LEU A C 1
ATOM 760 O O . LEU A 1 103 ? 4.232 11.346 -1.674 1.00 96.50 103 LEU A O 1
ATOM 764 N N . ASP A 1 104 ? 6.477 11.500 -1.660 1.00 96.75 104 ASP A N 1
ATOM 765 C CA . ASP A 1 104 ? 6.590 11.946 -3.050 1.00 96.75 104 ASP A CA 1
ATOM 766 C C . ASP A 1 104 ? 6.169 10.840 -4.023 1.00 96.75 104 ASP A C 1
ATOM 768 O O . ASP A 1 104 ? 5.398 11.089 -4.957 1.00 96.75 104 ASP A O 1
ATOM 772 N N . PHE A 1 105 ? 6.558 9.595 -3.738 1.00 96.81 105 PHE A N 1
ATOM 773 C CA . PHE A 1 105 ? 6.074 8.430 -4.472 1.00 96.81 105 PHE A CA 1
ATOM 774 C C . PHE A 1 105 ? 4.545 8.286 -4.374 1.00 96.81 105 PHE A C 1
ATOM 776 O O . PHE A 1 105 ? 3.855 8.268 -5.397 1.00 96.81 105 PHE A O 1
ATOM 783 N N . LEU A 1 106 ? 3.979 8.258 -3.163 1.00 96.69 106 LEU A N 1
ATOM 784 C CA . LEU A 1 106 ? 2.533 8.123 -2.958 1.00 96.69 106 LEU A CA 1
ATOM 785 C C . LEU A 1 106 ? 1.755 9.284 -3.585 1.00 96.69 106 LEU A C 1
ATOM 787 O O . LEU A 1 106 ? 0.681 9.061 -4.137 1.00 96.69 106 LEU A O 1
ATOM 791 N N . ARG A 1 107 ? 2.298 10.505 -3.574 1.00 97.38 107 ARG A N 1
ATOM 792 C CA . ARG A 1 107 ? 1.705 11.660 -4.260 1.00 97.38 107 ARG A CA 1
ATOM 793 C C . ARG A 1 107 ? 1.594 11.425 -5.767 1.00 97.38 107 ARG A C 1
ATOM 795 O O . ARG A 1 107 ? 0.581 11.802 -6.351 1.00 97.38 107 ARG A O 1
ATOM 802 N N . SER A 1 108 ? 2.595 10.801 -6.388 1.00 97.00 108 SER A N 1
ATOM 803 C CA . SER A 1 108 ? 2.575 10.504 -7.827 1.00 97.00 108 SER A CA 1
ATOM 804 C C . SER A 1 108 ? 1.589 9.391 -8.205 1.00 97.00 108 SER A C 1
ATOM 806 O O . SER A 1 108 ? 0.998 9.432 -9.284 1.00 97.00 108 SER A O 1
ATOM 808 N N . VAL A 1 109 ? 1.368 8.418 -7.313 1.00 95.81 109 VAL A N 1
ATOM 809 C CA . VAL A 1 109 ? 0.581 7.214 -7.624 1.00 95.81 109 VAL A CA 1
ATOM 810 C C . VAL A 1 109 ? -0.850 7.286 -7.090 1.00 95.81 109 VAL A C 1
ATOM 812 O O . VAL A 1 109 ? -1.806 6.990 -7.810 1.00 95.81 109 VAL A O 1
ATOM 815 N N . CYS A 1 110 ? -1.021 7.651 -5.820 1.00 96.38 110 CYS A N 1
ATOM 816 C CA . CYS A 1 110 ? -2.323 7.779 -5.174 1.00 96.38 110 CYS A CA 1
ATOM 817 C C . CYS A 1 110 ? -2.265 8.750 -3.975 1.00 96.38 110 CYS A C 1
ATOM 819 O O . CYS A 1 110 ? -1.995 8.323 -2.847 1.00 96.38 110 CYS A O 1
ATOM 821 N N . PRO A 1 111 ? -2.608 10.041 -4.171 1.00 97.00 111 PRO A N 1
ATOM 822 C CA . PRO A 1 111 ? -2.572 11.051 -3.107 1.00 97.00 111 PRO A CA 1
ATOM 823 C C . PRO A 1 111 ? -3.406 10.701 -1.865 1.00 97.00 111 PRO A C 1
ATOM 825 O O . PRO A 1 111 ? -3.102 11.143 -0.761 1.00 97.00 111 PRO A O 1
ATOM 828 N N . LEU A 1 112 ? -4.443 9.871 -2.021 1.00 96.62 112 LEU A N 1
ATOM 829 C CA . LEU A 1 112 ? -5.311 9.427 -0.924 1.00 96.62 112 LEU A CA 1
ATOM 830 C C . LEU A 1 112 ? -4.600 8.515 0.092 1.00 96.62 112 LEU A C 1
ATOM 832 O O . LEU A 1 112 ? -5.110 8.322 1.195 1.00 96.62 112 LEU A O 1
ATOM 836 N N . LEU A 1 113 ? -3.440 7.955 -0.264 1.00 96.94 113 LEU A N 1
ATOM 837 C CA . LEU A 1 113 ? -2.616 7.139 0.630 1.00 96.94 113 LEU A CA 1
ATOM 838 C C . LEU A 1 113 ? -1.586 7.960 1.414 1.00 96.94 113 LEU A C 1
ATOM 840 O O . LEU A 1 113 ? -0.986 7.429 2.343 1.00 96.94 113 LEU A O 1
ATOM 844 N N . MET A 1 114 ? -1.398 9.247 1.100 1.00 97.06 114 MET A N 1
ATOM 845 C CA . MET A 1 114 ? -0.387 10.081 1.764 1.00 97.06 114 MET A CA 1
ATOM 846 C C . MET A 1 114 ? -0.600 10.184 3.279 1.00 97.06 114 MET A C 1
ATOM 848 O O . MET A 1 114 ? 0.370 10.252 4.028 1.00 97.06 114 MET A O 1
ATOM 852 N N . SER A 1 115 ? -1.852 10.152 3.746 1.00 96.50 115 SER A N 1
ATOM 853 C CA . SER A 1 115 ? -2.162 10.173 5.181 1.00 96.50 115 SER A CA 1
ATOM 854 C C . SER A 1 115 ? -1.681 8.925 5.926 1.00 96.50 115 SER A C 1
ATOM 856 O O . SER A 1 115 ? -1.484 8.993 7.134 1.00 96.50 115 SER A O 1
ATOM 858 N N . ALA A 1 116 ? -1.459 7.810 5.224 1.00 96.44 116 ALA A N 1
ATOM 859 C CA . ALA A 1 116 ? -0.950 6.566 5.796 1.00 96.44 116 ALA A CA 1
ATOM 860 C C . ALA A 1 116 ? 0.582 6.442 5.724 1.00 96.44 116 ALA A C 1
ATOM 862 O O . ALA A 1 116 ? 1.133 5.480 6.252 1.00 96.44 116 ALA A O 1
ATOM 863 N N . ALA A 1 117 ? 1.284 7.395 5.097 1.00 95.81 117 ALA A N 1
ATOM 864 C CA . ALA A 1 117 ? 2.729 7.309 4.880 1.00 95.81 117 ALA A CA 1
ATOM 865 C C . ALA A 1 117 ? 3.524 7.179 6.190 1.00 95.81 117 ALA A C 1
ATOM 867 O O . ALA A 1 117 ? 4.472 6.407 6.250 1.00 95.81 117 ALA A O 1
ATOM 868 N N . GLY A 1 118 ? 3.113 7.883 7.253 1.00 95.06 118 GLY A N 1
ATOM 869 C CA . GLY A 1 118 ? 3.752 7.770 8.569 1.00 95.06 118 GLY A CA 1
ATOM 870 C C . GLY A 1 118 ? 3.696 6.340 9.114 1.00 95.06 118 GLY A C 1
ATOM 871 O O . GLY A 1 118 ? 4.735 5.750 9.390 1.00 95.06 118 GLY A O 1
ATOM 872 N N . SER A 1 119 ? 2.499 5.751 9.158 1.00 96.31 119 SER A N 1
ATOM 873 C CA . SER A 1 119 ? 2.294 4.371 9.619 1.00 96.31 119 SER A CA 1
ATOM 874 C C . SER A 1 119 ? 2.954 3.334 8.704 1.00 96.31 119 SER A C 1
ATOM 876 O O . SER A 1 119 ? 3.413 2.300 9.174 1.00 96.31 119 SER A O 1
ATOM 878 N N . MET A 1 120 ? 3.057 3.606 7.399 1.00 96.81 120 MET A N 1
ATOM 879 C CA . MET A 1 120 ? 3.813 2.758 6.469 1.00 96.81 120 MET A CA 1
ATOM 880 C C . MET A 1 120 ? 5.307 2.745 6.808 1.00 96.81 120 MET A C 1
ATOM 882 O O . MET A 1 120 ? 5.905 1.673 6.864 1.00 96.81 120 MET A O 1
ATOM 886 N N . VAL A 1 121 ? 5.897 3.910 7.090 1.00 96.06 121 VAL A N 1
ATOM 887 C CA . VAL A 1 121 ? 7.310 4.016 7.483 1.00 96.06 121 VAL A CA 1
ATOM 888 C C . VAL A 1 121 ? 7.561 3.360 8.840 1.00 96.06 121 VAL A C 1
ATOM 890 O O . VAL A 1 121 ? 8.564 2.665 8.995 1.00 96.06 121 VAL A O 1
ATOM 893 N N . GLU A 1 122 ? 6.645 3.521 9.798 1.00 94.12 122 GLU A N 1
ATOM 894 C CA . GLU A 1 122 ? 6.687 2.816 11.089 1.00 94.12 122 GLU A CA 1
ATOM 895 C C . GLU A 1 122 ? 6.646 1.290 10.913 1.00 94.12 122 GLU A C 1
ATOM 897 O O . GLU A 1 122 ? 7.395 0.580 11.579 1.00 94.12 122 GLU A O 1
ATOM 902 N N . ALA A 1 123 ? 5.867 0.790 9.948 1.00 95.44 123 ALA A N 1
ATOM 903 C CA . ALA A 1 123 ? 5.830 -0.624 9.567 1.00 95.44 123 ALA A CA 1
ATOM 904 C C . ALA A 1 123 ? 7.028 -1.075 8.698 1.00 95.44 123 ALA A C 1
ATOM 906 O O . ALA A 1 123 ? 7.055 -2.206 8.213 1.00 95.44 123 ALA A O 1
ATOM 907 N N . GLY A 1 124 ? 8.020 -0.208 8.471 1.00 95.38 124 GLY A N 1
ATOM 908 C CA . GLY A 1 124 ? 9.236 -0.522 7.716 1.00 95.38 124 GLY A CA 1
ATOM 909 C C . GLY A 1 124 ? 9.135 -0.334 6.199 1.00 95.38 124 GLY A C 1
ATOM 910 O O . GLY A 1 124 ? 10.099 -0.624 5.491 1.00 95.38 124 GLY A O 1
ATOM 911 N N . ILE A 1 125 ? 8.022 0.191 5.683 1.00 96.75 125 ILE A N 1
ATOM 912 C CA . ILE A 1 125 ? 7.856 0.540 4.267 1.00 96.75 125 ILE A CA 1
ATOM 913 C C . ILE A 1 125 ? 8.383 1.964 4.075 1.00 96.75 125 ILE A C 1
ATOM 915 O O . ILE A 1 125 ? 7.661 2.934 4.284 1.00 96.75 125 ILE A O 1
ATOM 919 N N . LYS A 1 126 ? 9.667 2.092 3.737 1.00 95.50 126 LYS A N 1
ATOM 920 C CA . LYS A 1 126 ? 10.382 3.382 3.771 1.00 95.50 126 LYS A CA 1
ATOM 921 C C . LYS A 1 126 ? 10.440 4.115 2.439 1.00 95.50 126 LYS A C 1
ATOM 923 O O . LYS A 1 126 ? 10.544 5.334 2.425 1.00 95.50 126 LYS A O 1
ATOM 928 N N . ASP A 1 127 ? 10.381 3.386 1.335 1.00 95.94 127 ASP A N 1
ATOM 929 C CA . ASP A 1 127 ? 10.570 3.933 -0.002 1.00 95.94 127 ASP A CA 1
ATOM 930 C C . ASP A 1 127 ? 9.686 3.220 -1.040 1.00 95.94 127 ASP A C 1
ATOM 932 O O . ASP A 1 127 ? 8.902 2.312 -0.733 1.00 95.94 127 ASP A O 1
ATOM 936 N N . GLU A 1 128 ? 9.805 3.661 -2.293 1.00 95.62 128 GLU A N 1
ATOM 937 C CA . GLU A 1 128 ? 9.118 3.059 -3.434 1.00 95.62 128 GLU A CA 1
ATOM 938 C C . GLU A 1 128 ? 9.471 1.575 -3.620 1.00 95.62 128 GLU A C 1
ATOM 940 O O . GLU A 1 128 ? 8.594 0.784 -3.970 1.00 95.62 128 GLU A O 1
ATOM 945 N N . MET A 1 129 ? 10.721 1.175 -3.379 1.00 95.38 129 MET A N 1
ATOM 946 C CA . MET A 1 129 ? 11.176 -0.201 -3.590 1.00 95.38 129 MET A CA 1
ATOM 947 C C . MET A 1 129 ? 10.552 -1.146 -2.560 1.00 95.38 129 MET A C 1
ATOM 949 O O . MET A 1 129 ? 10.016 -2.190 -2.933 1.00 95.38 129 MET A O 1
ATOM 953 N N . CYS A 1 130 ? 10.519 -0.751 -1.284 1.00 96.25 130 CYS A N 1
ATOM 954 C CA . CYS A 1 130 ? 9.803 -1.460 -0.226 1.00 96.25 130 CYS A CA 1
ATOM 955 C C . CYS A 1 130 ? 8.310 -1.568 -0.545 1.00 96.25 130 CYS A C 1
ATOM 957 O O . CYS A 1 130 ? 7.716 -2.635 -0.386 1.00 96.25 130 CYS A O 1
ATOM 959 N N . PHE A 1 131 ? 7.695 -0.481 -1.024 1.00 96.81 131 PHE A N 1
ATOM 960 C CA . PHE A 1 131 ? 6.283 -0.495 -1.393 1.00 96.81 131 PHE A CA 1
ATOM 961 C C . PHE A 1 131 ? 6.017 -1.436 -2.577 1.00 96.81 131 PHE A C 1
ATOM 963 O O . PHE A 1 131 ? 5.055 -2.202 -2.549 1.00 96.81 131 PHE A O 1
ATOM 970 N N . ARG A 1 132 ? 6.881 -1.434 -3.601 1.00 95.88 132 ARG A N 1
ATOM 971 C CA . ARG A 1 132 ? 6.810 -2.362 -4.743 1.00 95.88 132 ARG A CA 1
ATOM 972 C C . ARG A 1 132 ? 6.975 -3.814 -4.314 1.00 95.88 132 ARG A C 1
ATOM 974 O O . ARG A 1 132 ? 6.218 -4.651 -4.794 1.00 95.88 132 ARG A O 1
ATOM 981 N N . ALA A 1 133 ? 7.874 -4.107 -3.377 1.00 96.19 133 ALA A N 1
ATOM 982 C CA . ALA A 1 133 ? 8.089 -5.460 -2.866 1.00 96.19 133 ALA A CA 1
ATOM 983 C C . ALA A 1 133 ? 6.826 -6.062 -2.216 1.00 96.19 133 ALA A C 1
ATOM 985 O O . ALA A 1 133 ? 6.621 -7.274 -2.271 1.00 96.19 133 ALA A O 1
ATOM 986 N N . LEU A 1 134 ? 5.901 -5.238 -1.697 1.00 96.62 134 LEU A N 1
ATOM 987 C CA . LEU A 1 134 ? 4.587 -5.714 -1.231 1.00 96.62 134 LEU A CA 1
ATOM 988 C C . LEU A 1 134 ? 3.768 -6.371 -2.345 1.00 96.62 134 LEU A C 1
ATOM 990 O O . LEU A 1 134 ? 2.852 -7.152 -2.078 1.00 96.62 134 LEU A O 1
ATOM 994 N N . ALA A 1 135 ? 4.049 -6.045 -3.607 1.00 95.81 135 ALA A N 1
ATOM 995 C CA . ALA A 1 1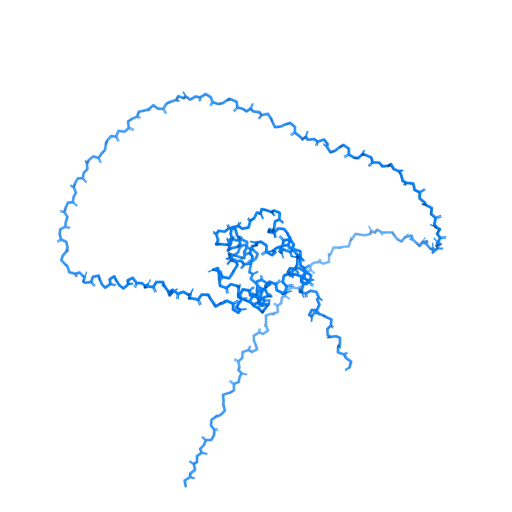35 ? 3.437 -6.724 -4.728 1.00 95.81 135 ALA A CA 1
ATOM 996 C C . ALA A 1 135 ? 3.909 -8.177 -4.827 1.00 95.81 135 ALA A C 1
ATOM 998 O O . ALA A 1 135 ? 3.163 -8.974 -5.365 1.00 95.81 135 ALA A O 1
ATOM 999 N N . GLU A 1 136 ? 5.061 -8.572 -4.308 1.00 95.50 136 GLU A N 1
ATOM 1000 C CA . GLU A 1 136 ? 5.527 -9.962 -4.395 1.00 95.50 136 GLU A CA 1
ATOM 1001 C C . GLU A 1 136 ? 4.978 -10.837 -3.264 1.00 95.50 136 GLU A C 1
ATOM 1003 O O . GLU A 1 136 ? 4.876 -12.055 -3.403 1.00 95.50 136 GLU A O 1
ATOM 1008 N N . TRP A 1 137 ? 4.555 -10.213 -2.163 1.00 96.00 137 TRP A N 1
ATOM 1009 C CA . TRP A 1 137 ? 4.083 -10.917 -0.978 1.00 96.00 137 TRP A CA 1
ATOM 1010 C C . TRP A 1 137 ? 2.758 -11.662 -1.218 1.00 96.00 137 TRP A C 1
ATOM 1012 O O . TRP A 1 137 ? 1.891 -11.188 -1.973 1.00 96.00 137 TRP A O 1
ATOM 1022 N N . PRO A 1 138 ? 2.538 -12.801 -0.529 1.00 97.31 138 PRO A N 1
ATOM 1023 C CA . PRO A 1 138 ? 1.237 -13.453 -0.485 1.00 97.31 138 PRO A CA 1
ATOM 1024 C C . PRO A 1 138 ? 0.151 -12.470 -0.047 1.00 97.31 138 PRO A C 1
ATOM 1026 O O . PRO A 1 138 ? 0.313 -11.728 0.923 1.00 97.31 138 PRO A O 1
ATOM 1029 N N . ALA A 1 139 ? -0.991 -12.481 -0.743 1.00 96.38 139 ALA A N 1
ATOM 1030 C CA . ALA A 1 139 ? -2.053 -11.498 -0.514 1.00 96.38 139 ALA A CA 1
ATOM 1031 C C . ALA A 1 139 ? -2.507 -11.453 0.954 1.00 96.38 139 ALA A C 1
ATOM 1033 O O . ALA A 1 139 ? -2.739 -10.373 1.483 1.00 96.38 139 ALA A O 1
ATOM 1034 N N . ARG A 1 140 ? -2.574 -12.617 1.614 1.00 97.38 140 ARG A N 1
ATOM 1035 C CA . ARG A 1 140 ? -2.947 -12.730 3.027 1.00 97.38 140 ARG A CA 1
ATOM 1036 C C . ARG A 1 140 ? -1.962 -12.001 3.944 1.00 97.38 140 ARG A C 1
ATOM 1038 O O . ARG A 1 140 ? -2.398 -11.181 4.735 1.00 97.38 140 ARG A O 1
ATOM 1045 N N . GLU A 1 141 ? -0.667 -12.279 3.820 1.00 98.00 141 GLU A N 1
ATOM 1046 C CA . GLU A 1 141 ? 0.380 -11.696 4.675 1.00 98.00 141 GLU A CA 1
ATOM 1047 C C . GLU A 1 141 ? 0.483 -10.185 4.484 1.00 98.00 141 GLU A C 1
ATOM 1049 O O . GLU A 1 141 ? 0.497 -9.431 5.454 1.00 98.00 141 GLU A O 1
ATOM 1054 N N . ARG A 1 142 ? 0.461 -9.735 3.225 1.00 97.56 142 ARG A N 1
ATOM 1055 C CA . ARG A 1 142 ? 0.441 -8.310 2.896 1.00 97.56 142 ARG A CA 1
ATOM 1056 C C . ARG A 1 142 ? -0.766 -7.612 3.518 1.00 97.56 142 ARG A C 1
ATOM 1058 O O . ARG A 1 142 ? -0.623 -6.545 4.103 1.00 97.56 142 ARG A O 1
ATOM 1065 N N 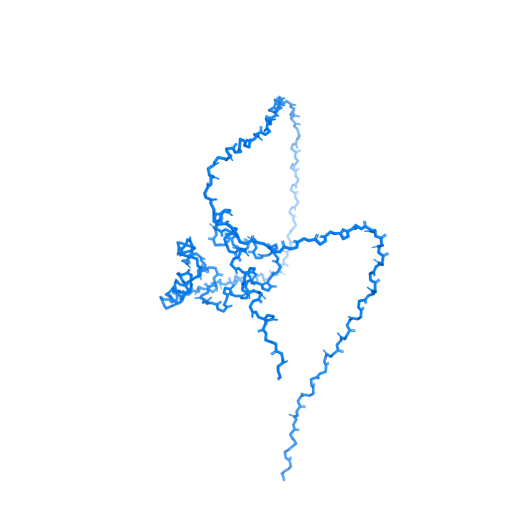. ASP A 1 143 ? -1.960 -8.176 3.355 1.00 98.06 143 ASP A N 1
ATOM 1066 C CA . ASP A 1 143 ? -3.177 -7.536 3.844 1.00 98.06 143 ASP A CA 1
ATOM 1067 C C . ASP A 1 143 ? -3.218 -7.510 5.381 1.00 98.06 143 ASP A C 1
ATOM 1069 O O . ASP A 1 143 ? -3.660 -6.512 5.941 1.00 98.06 143 ASP A O 1
ATOM 1073 N N . THR A 1 144 ? -2.701 -8.546 6.054 1.00 97.88 144 THR A N 1
ATOM 1074 C CA . THR A 1 144 ? -2.502 -8.562 7.512 1.00 97.88 144 THR A CA 1
ATOM 1075 C C . THR A 1 144 ? -1.554 -7.449 7.953 1.00 97.88 144 THR A C 1
ATOM 1077 O O . THR A 1 144 ? -1.933 -6.647 8.795 1.00 97.88 144 THR A O 1
ATOM 1080 N N . LEU A 1 145 ? -0.378 -7.308 7.333 1.00 97.62 145 LEU A N 1
ATOM 1081 C CA . LEU A 1 145 ? 0.563 -6.227 7.660 1.00 97.62 145 LEU A CA 1
ATOM 1082 C C . LEU A 1 145 ? -0.064 -4.836 7.460 1.00 97.62 145 LEU A C 1
ATOM 1084 O O . LEU A 1 145 ? 0.082 -3.944 8.294 1.00 97.62 145 LEU A O 1
ATOM 1088 N N . LEU A 1 146 ? -0.801 -4.642 6.365 1.00 97.88 146 LEU A N 1
ATOM 1089 C CA . LEU A 1 146 ? -1.429 -3.357 6.055 1.00 97.88 146 LEU A CA 1
ATOM 1090 C C . LEU A 1 146 ? -2.608 -3.014 6.983 1.00 97.88 146 LEU A C 1
ATOM 1092 O O . LEU A 1 146 ? -2.891 -1.835 7.197 1.00 97.88 146 LEU A O 1
ATOM 1096 N N . LEU A 1 147 ? -3.313 -4.016 7.508 1.00 98.00 147 LEU A N 1
ATOM 1097 C CA . LEU A 1 147 ? -4.423 -3.818 8.441 1.00 98.00 147 LEU A CA 1
ATOM 1098 C C . LEU A 1 147 ? -3.949 -3.689 9.889 1.00 98.00 147 LEU A C 1
ATOM 1100 O O . LEU A 1 147 ? -4.444 -2.817 10.598 1.00 98.00 147 LEU A O 1
ATOM 1104 N N . ASP A 1 148 ? -2.995 -4.514 10.310 1.00 97.12 148 ASP A N 1
ATOM 1105 C CA . ASP A 1 148 ? -2.618 -4.637 11.718 1.00 97.12 148 ASP A CA 1
ATOM 1106 C C . ASP A 1 148 ? -1.519 -3.632 12.089 1.00 97.12 148 ASP A C 1
ATOM 1108 O O . ASP A 1 148 ? -1.665 -2.885 13.060 1.00 97.12 148 ASP A O 1
ATOM 1112 N N . GLU A 1 149 ? -0.466 -3.539 11.269 1.00 96.69 149 GLU A N 1
ATOM 1113 C CA . GLU A 1 149 ? 0.682 -2.658 11.530 1.00 96.69 149 GLU A CA 1
ATOM 1114 C C . GLU A 1 149 ? 0.437 -1.248 10.981 1.00 96.69 149 GLU A C 1
ATOM 1116 O O . GLU A 1 149 ? 0.529 -0.256 11.702 1.00 96.69 149 GLU A O 1
ATOM 1121 N N . VAL A 1 150 ? 0.047 -1.140 9.704 1.00 97.25 150 VAL A N 1
ATOM 1122 C CA . VAL A 1 150 ? -0.169 0.167 9.046 1.00 97.25 150 VAL A CA 1
ATOM 1123 C C . VAL A 1 150 ? -1.536 0.772 9.389 1.00 97.25 150 VAL A C 1
ATOM 1125 O O . VAL A 1 150 ? -1.736 1.977 9.237 1.00 97.25 150 VAL A O 1
ATOM 1128 N N . ARG A 1 151 ? -2.484 -0.044 9.872 1.00 97.38 151 ARG A N 1
ATOM 1129 C CA . ARG A 1 151 ? -3.843 0.381 10.257 1.00 97.38 151 ARG A CA 1
ATOM 1130 C C . ARG A 1 151 ? -4.626 1.045 9.128 1.00 97.38 151 AR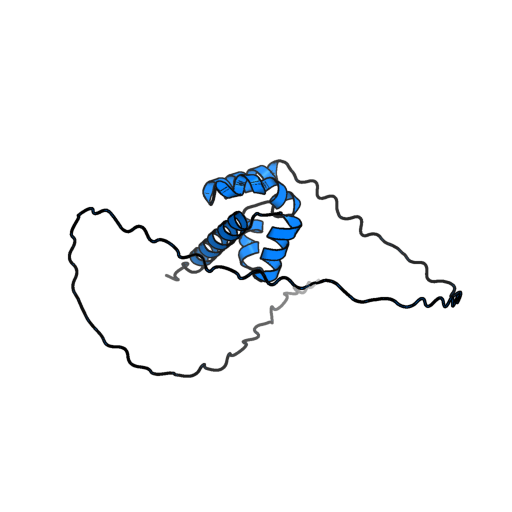G A C 1
ATOM 1132 O O . ARG A 1 151 ? -5.353 2.019 9.338 1.00 97.38 151 ARG A O 1
ATOM 1139 N N . LEU A 1 152 ? -4.501 0.518 7.911 1.00 97.44 152 LEU A N 1
ATOM 1140 C CA . LEU A 1 152 ? -5.262 1.027 6.776 1.00 97.44 152 LEU A CA 1
ATOM 1141 C C . LEU A 1 152 ? -6.761 0.791 6.950 1.00 97.44 152 LEU A C 1
ATOM 1143 O O . LEU A 1 152 ? -7.219 -0.287 7.326 1.00 97.44 152 LEU A O 1
ATOM 1147 N N . THR A 1 153 ? -7.553 1.784 6.555 1.00 97.62 153 THR A N 1
ATOM 1148 C CA . THR A 1 153 ? -8.993 1.575 6.377 1.00 97.62 153 THR A CA 1
ATOM 1149 C C . THR A 1 153 ? -9.252 0.574 5.239 1.00 97.62 153 THR A C 1
ATOM 1151 O O . THR A 1 153 ? -8.462 0.498 4.291 1.00 97.62 153 THR A O 1
ATOM 1154 N N . PRO A 1 154 ? -10.394 -0.143 5.229 1.00 97.31 154 PRO A N 1
ATOM 1155 C CA . PRO A 1 154 ? -10.732 -1.065 4.137 1.00 97.31 154 PRO A CA 1
ATOM 1156 C C . PRO A 1 154 ? -10.714 -0.412 2.744 1.00 97.31 154 PRO A C 1
ATOM 1158 O O . PRO A 1 154 ? -10.365 -1.044 1.741 1.00 97.31 154 PRO A O 1
ATOM 1161 N N . PHE A 1 155 ? -11.060 0.877 2.679 1.00 97.38 155 PHE A N 1
ATOM 1162 C CA . PHE A 1 155 ? -10.982 1.669 1.457 1.00 97.38 155 PHE A CA 1
ATOM 1163 C C . PHE A 1 155 ? -9.529 1.895 1.013 1.00 97.38 155 PHE A C 1
ATOM 1165 O O . PHE A 1 155 ? -9.193 1.603 -0.133 1.00 97.38 155 PHE A O 1
ATOM 1172 N N . GLN A 1 156 ? -8.647 2.336 1.916 1.00 97.31 156 GLN A N 1
ATOM 1173 C CA . GLN A 1 156 ? -7.222 2.515 1.614 1.00 97.31 156 GLN A CA 1
ATOM 1174 C C . GLN A 1 156 ? -6.543 1.195 1.236 1.00 97.31 156 GLN A C 1
ATOM 1176 O O . GLN A 1 156 ? -5.778 1.165 0.276 1.00 97.31 156 GLN A O 1
ATOM 1181 N N . LEU A 1 157 ? -6.870 0.090 1.912 1.00 97.88 157 LEU A N 1
ATOM 1182 C CA . LEU A 1 157 ? -6.370 -1.236 1.546 1.00 97.88 157 LEU A CA 1
ATOM 1183 C C . LEU A 1 157 ? -6.752 -1.599 0.104 1.00 97.88 157 LEU A C 1
ATOM 1185 O O . LEU A 1 157 ? -5.929 -2.100 -0.662 1.00 97.88 157 LEU A O 1
ATOM 1189 N N . SER A 1 158 ? -7.990 -1.301 -0.296 1.00 98.12 158 SER A N 1
ATOM 1190 C CA . SER A 1 158 ? -8.447 -1.517 -1.673 1.00 98.12 158 SER A CA 1
ATOM 1191 C C . SER A 1 158 ? -7.657 -0.668 -2.675 1.00 98.12 158 SER A C 1
ATOM 1193 O O . SER A 1 158 ? -7.272 -1.178 -3.727 1.00 98.12 158 SER A O 1
ATOM 1195 N N . LEU A 1 159 ? -7.351 0.592 -2.339 1.00 97.75 159 LEU A N 1
ATOM 1196 C CA . LEU A 1 159 ? -6.489 1.448 -3.161 1.00 97.75 159 LEU A CA 1
ATOM 1197 C C . LEU A 1 159 ? -5.079 0.864 -3.299 1.00 97.75 159 LEU A C 1
ATOM 1199 O O . LEU A 1 159 ? -4.585 0.758 -4.420 1.00 97.75 159 LEU A O 1
ATOM 1203 N N . VAL A 1 160 ? -4.462 0.417 -2.200 1.00 97.44 160 VAL A N 1
ATOM 1204 C CA . VAL A 1 160 ? -3.136 -0.225 -2.227 1.00 97.44 160 VAL A CA 1
ATOM 1205 C C . VAL A 1 160 ? -3.148 -1.456 -3.133 1.00 97.44 160 VAL A C 1
ATOM 1207 O O . VAL A 1 160 ? -2.277 -1.589 -3.989 1.00 97.44 160 VAL A O 1
ATOM 1210 N N . ARG A 1 161 ? -4.166 -2.322 -3.038 1.00 97.25 161 ARG A N 1
ATOM 1211 C CA . ARG A 1 161 ? -4.299 -3.495 -3.922 1.00 97.25 161 ARG A CA 1
ATOM 1212 C C . ARG A 1 161 ? -4.362 -3.105 -5.402 1.00 97.25 161 ARG A C 1
ATOM 1214 O O . ARG A 1 161 ? -3.712 -3.749 -6.225 1.00 97.25 161 ARG A O 1
ATOM 1221 N N . VAL A 1 162 ? -5.121 -2.061 -5.746 1.00 97.06 162 VAL A N 1
ATOM 1222 C CA . VAL A 1 162 ? -5.217 -1.557 -7.128 1.00 97.06 162 VAL A CA 1
ATOM 1223 C C . VAL A 1 162 ? -3.875 -1.010 -7.604 1.00 97.06 162 VAL A C 1
ATOM 1225 O O . VAL A 1 162 ? -3.456 -1.318 -8.720 1.00 97.06 162 VAL A O 1
ATOM 1228 N N . VAL A 1 163 ? -3.195 -0.228 -6.764 1.00 96.38 163 VAL A N 1
ATOM 1229 C CA . VAL A 1 163 ? -1.875 0.330 -7.068 1.00 96.38 163 VAL A CA 1
ATOM 1230 C C . VAL A 1 163 ? -0.863 -0.788 -7.312 1.00 96.38 163 VAL A C 1
ATOM 1232 O O . VAL A 1 163 ? -0.293 -0.855 -8.397 1.00 96.38 163 VAL A O 1
ATOM 1235 N N . LEU A 1 164 ? -0.711 -1.726 -6.375 1.00 95.94 164 LEU A N 1
ATOM 1236 C CA . LEU A 1 164 ? 0.215 -2.856 -6.517 1.00 95.94 164 LEU A CA 1
ATOM 1237 C C . LEU A 1 164 ? -0.122 -3.715 -7.744 1.00 95.94 164 LEU A C 1
ATOM 1239 O O . LEU A 1 164 ? 0.769 -4.146 -8.473 1.00 95.94 164 LEU A O 1
ATOM 1243 N N . GLY A 1 165 ? -1.413 -3.918 -8.023 1.00 95.00 165 GLY A N 1
ATOM 1244 C CA . GLY A 1 165 ? -1.872 -4.632 -9.213 1.00 95.00 165 GLY A CA 1
ATOM 1245 C C . GLY A 1 165 ? -1.535 -3.923 -10.528 1.00 95.00 165 GLY A C 1
ATOM 1246 O O . GLY A 1 165 ? -1.305 -4.592 -11.534 1.00 95.00 165 GLY A O 1
ATOM 1247 N N . LYS A 1 166 ? -1.482 -2.585 -10.544 1.00 93.19 166 LYS A N 1
ATOM 1248 C CA . LYS A 1 166 ? -1.009 -1.812 -11.703 1.00 93.19 166 LYS A CA 1
ATOM 1249 C C . LYS A 1 166 ? 0.501 -1.930 -11.883 1.00 93.19 166 LYS A C 1
ATOM 1251 O O . LYS A 1 166 ? 0.952 -2.091 -13.011 1.00 93.19 166 LYS A O 1
ATOM 1256 N N . MET A 1 167 ? 1.264 -1.904 -10.794 1.00 89.44 167 MET A N 1
ATOM 1257 C CA . MET A 1 167 ? 2.729 -1.947 -10.849 1.00 89.44 167 MET A CA 1
ATOM 1258 C C . MET A 1 167 ? 3.249 -3.262 -11.444 1.00 89.44 167 MET A C 1
ATOM 1260 O O . MET A 1 167 ? 4.109 -3.217 -12.317 1.00 89.44 167 MET A O 1
ATOM 1264 N N . ARG A 1 168 ? 2.645 -4.412 -11.103 1.00 85.81 168 ARG A N 1
ATOM 1265 C CA . ARG A 1 168 ? 3.024 -5.716 -11.694 1.00 85.81 168 ARG A CA 1
ATOM 1266 C C . ARG A 1 168 ? 2.826 -5.800 -13.213 1.00 85.81 168 ARG A C 1
ATOM 1268 O O . ARG A 1 168 ? 3.451 -6.618 -13.880 1.00 85.81 168 ARG A O 1
ATOM 1275 N N . LYS A 1 169 ? 1.913 -5.005 -13.778 1.00 80.94 169 LYS A N 1
ATOM 1276 C CA . LYS A 1 169 ? 1.616 -5.054 -15.219 1.00 80.94 169 LYS A CA 1
ATOM 1277 C C . LYS A 1 169 ? 2.694 -4.374 -16.052 1.00 80.94 169 LYS A C 1
ATOM 1279 O O . LYS A 1 169 ? 2.939 -4.815 -17.165 1.00 80.94 169 LYS A O 1
ATOM 1284 N N . HIS A 1 170 ? 3.334 -3.338 -15.515 1.00 66.94 170 HIS A N 1
ATOM 1285 C CA . HIS A 1 170 ? 4.349 -2.579 -16.244 1.00 66.94 170 HIS A CA 1
ATOM 1286 C C . HIS A 1 170 ? 5.686 -3.315 -16.375 1.00 66.94 170 HIS A C 1
ATOM 1288 O O . HIS A 1 170 ? 6.440 -3.019 -17.291 1.00 66.94 170 HIS A O 1
ATOM 1294 N N . GLU A 1 171 ? 5.964 -4.294 -15.516 1.00 62.00 171 GLU A N 1
ATOM 1295 C CA . GLU A 1 171 ? 7.214 -5.064 -15.564 1.00 62.00 171 GLU A CA 1
ATOM 1296 C C . GLU A 1 171 ? 7.201 -6.167 -16.635 1.00 62.00 171 GLU A C 1
ATOM 1298 O O . GLU A 1 171 ? 8.243 -6.575 -17.131 1.00 62.00 171 GLU A O 1
ATOM 1303 N N . ASN A 1 172 ? 6.013 -6.600 -17.067 1.00 61.97 172 ASN A N 1
ATOM 1304 C CA . ASN A 1 172 ? 5.856 -7.640 -18.088 1.00 61.97 172 ASN A CA 1
ATOM 1305 C C . ASN A 1 172 ? 5.871 -7.100 -19.531 1.00 61.97 172 ASN A C 1
ATOM 1307 O O . ASN A 1 172 ? 5.662 -7.865 -20.467 1.00 61.97 172 ASN A O 1
ATOM 1311 N N . VAL A 1 173 ? 6.100 -5.795 -19.716 1.00 62.09 173 VAL A N 1
ATOM 1312 C CA . VAL A 1 173 ? 6.196 -5.137 -21.032 1.00 62.09 173 VAL A CA 1
ATOM 1313 C C . VAL A 1 173 ? 7.634 -4.664 -21.259 1.00 62.09 173 VAL A C 1
ATOM 1315 O O . VAL A 1 173 ? 7.888 -3.505 -21.568 1.00 62.09 173 VAL A O 1
ATOM 1318 N N . ILE A 1 174 ? 8.600 -5.554 -21.045 1.00 56.03 174 ILE A N 1
ATOM 1319 C CA . ILE A 1 174 ? 9.920 -5.429 -21.668 1.00 56.03 174 ILE A CA 1
ATOM 1320 C C . ILE A 1 174 ? 9.915 -6.473 -22.777 1.00 56.03 174 ILE A C 1
ATOM 1322 O O . ILE A 1 174 ? 10.291 -7.629 -22.595 1.00 56.03 174 ILE A O 1
ATOM 1326 N N . GLU A 1 175 ? 9.310 -6.060 -23.886 1.00 51.69 175 GLU A N 1
ATOM 1327 C CA . GLU A 1 175 ? 9.273 -6.796 -25.139 1.00 51.69 175 GLU A CA 1
ATOM 1328 C C . GLU A 1 175 ? 10.713 -6.881 -25.657 1.00 51.69 175 GLU A C 1
ATOM 1330 O O . GLU A 1 175 ? 11.420 -5.877 -25.742 1.00 51.69 175 GLU A O 1
ATOM 1335 N N . ILE A 1 176 ? 11.168 -8.112 -25.871 1.00 56.12 176 ILE A N 1
ATOM 1336 C CA . ILE A 1 176 ? 12.474 -8.434 -26.437 1.00 56.12 176 ILE A CA 1
ATOM 1337 C C . ILE A 1 176 ? 12.411 -8.021 -27.911 1.00 56.12 176 ILE A C 1
ATOM 1339 O O . ILE A 1 176 ? 11.707 -8.682 -28.676 1.00 56.12 176 ILE A O 1
ATOM 1343 N N . ASP A 1 177 ? 13.104 -6.941 -28.270 1.00 49.56 177 ASP A N 1
ATOM 1344 C CA . ASP A 1 177 ? 13.447 -6.598 -29.659 1.00 49.56 177 ASP A CA 1
ATOM 1345 C C . ASP A 1 177 ? 14.828 -7.182 -30.000 1.00 49.56 177 ASP A C 1
ATOM 1347 O O . ASP A 1 177 ? 15.766 -6.990 -29.183 1.00 49.56 177 ASP A O 1
#